Protein AF-A0A543P1J2-F1 (afdb_monomer_lite)

Structure (mmCIF, N/CA/C/O backbone):
data_AF-A0A543P1J2-F1
#
_entry.id   AF-A0A543P1J2-F1
#
loop_
_atom_site.group_PDB
_atom_site.id
_atom_site.type_symbol
_atom_site.label_atom_id
_atom_site.label_alt_id
_atom_site.label_comp_id
_atom_site.label_asym_id
_atom_site.label_entity_id
_atom_site.label_seq_id
_atom_site.pdbx_PDB_ins_code
_atom_site.Cartn_x
_atom_site.Cartn_y
_atom_site.Cartn_z
_atom_site.occupancy
_atom_site.B_iso_or_equiv
_atom_site.auth_seq_id
_atom_site.auth_comp_id
_atom_site.auth_asym_id
_atom_site.auth_atom_id
_atom_site.pdbx_PDB_model_num
ATOM 1 N N . MET A 1 1 ? 10.936 4.716 6.931 1.00 81.06 1 MET A N 1
ATOM 2 C CA . MET A 1 1 ? 10.681 5.276 8.280 1.00 81.06 1 MET A CA 1
ATOM 3 C C . MET A 1 1 ? 9.258 4.920 8.668 1.00 81.06 1 MET A C 1
ATOM 5 O O . MET A 1 1 ? 8.423 4.843 7.775 1.00 81.06 1 MET A O 1
ATOM 9 N N . THR A 1 2 ? 8.984 4.683 9.950 1.00 90.25 2 THR A N 1
ATOM 10 C CA . THR A 1 2 ? 7.638 4.372 10.457 1.00 90.25 2 THR A CA 1
ATOM 11 C C . THR A 1 2 ? 7.298 5.275 11.634 1.00 90.25 2 THR A C 1
ATOM 13 O O . THR A 1 2 ? 8.160 5.562 12.464 1.00 90.25 2 THR A O 1
ATOM 16 N N . HIS A 1 3 ? 6.042 5.688 11.717 1.00 94.81 3 HIS A N 1
ATOM 17 C CA . HIS A 1 3 ? 5.467 6.477 12.794 1.00 94.81 3 HIS A CA 1
ATOM 18 C C . HIS A 1 3 ? 4.159 5.824 13.246 1.00 94.81 3 HIS A C 1
ATOM 20 O O . HIS A 1 3 ? 3.367 5.388 12.410 1.00 94.81 3 HIS A O 1
ATOM 26 N N . ARG A 1 4 ? 3.914 5.787 14.557 1.00 94.94 4 ARG A N 1
ATOM 27 C CA . ARG A 1 4 ? 2.632 5.356 15.119 1.00 94.94 4 ARG A CA 1
ATOM 28 C C . ARG A 1 4 ? 1.947 6.530 15.800 1.00 94.94 4 ARG A C 1
ATOM 30 O O . ARG A 1 4 ? 2.526 7.153 16.681 1.00 94.94 4 ARG A O 1
ATOM 37 N N . SER A 1 5 ? 0.721 6.811 15.386 1.00 93.75 5 SER A N 1
ATOM 38 C CA . SER A 1 5 ? -0.204 7.720 16.047 1.00 93.75 5 SER A CA 1
ATOM 39 C C . SER A 1 5 ? -1.112 6.934 16.984 1.00 93.75 5 SER A C 1
ATOM 41 O O . SER A 1 5 ? -1.763 5.989 16.547 1.00 93.75 5 SER A O 1
ATOM 43 N N . ASP A 1 6 ? -1.237 7.387 18.229 1.00 93.50 6 ASP A N 1
ATOM 44 C CA . ASP A 1 6 ? -2.166 6.792 19.199 1.00 93.50 6 ASP A CA 1
ATOM 45 C C . ASP A 1 6 ? -3.649 7.017 18.838 1.00 93.50 6 ASP A C 1
ATOM 47 O O . ASP A 1 6 ? -4.524 6.370 19.403 1.00 93.50 6 ASP A O 1
ATOM 51 N N . LEU A 1 7 ? -3.946 7.930 17.903 1.00 93.81 7 LEU A N 1
ATOM 52 C CA . LEU A 1 7 ? -5.316 8.234 17.470 1.00 93.81 7 LEU A CA 1
ATOM 53 C C . LEU A 1 7 ? -5.771 7.409 16.266 1.00 93.81 7 LEU A C 1
ATOM 55 O O . LEU A 1 7 ? -6.966 7.177 16.107 1.00 93.81 7 LEU A O 1
ATOM 59 N N . TYR A 1 8 ? -4.840 7.021 15.394 1.00 93.06 8 TYR A N 1
ATOM 60 C CA . TYR A 1 8 ? -5.186 6.464 14.086 1.00 93.06 8 TYR A CA 1
ATOM 61 C C . TYR A 1 8 ? -4.538 5.110 13.819 1.00 93.06 8 TYR A C 1
ATOM 63 O O . TYR A 1 8 ? -5.205 4.240 13.274 1.00 93.06 8 TYR A O 1
ATOM 71 N N . GLY A 1 9 ? -3.279 4.905 14.211 1.00 95.75 9 GLY A N 1
ATOM 72 C CA . GLY A 1 9 ? -2.504 3.714 13.866 1.00 95.75 9 GLY A CA 1
ATOM 73 C C . GLY A 1 9 ? -1.156 4.073 13.243 1.00 95.75 9 GLY A C 1
ATOM 74 O O . GLY A 1 9 ? -0.470 4.987 13.704 1.00 95.75 9 GLY A O 1
ATOM 75 N N . TRP A 1 10 ? -0.744 3.355 12.205 1.00 96.88 10 TRP A N 1
ATOM 76 C CA . TRP A 1 10 ? 0.606 3.414 11.648 1.00 96.88 10 TRP A CA 1
ATOM 77 C C . TRP A 1 10 ? 0.664 4.160 10.320 1.00 96.88 10 TRP A C 1
ATOM 79 O O . TRP A 1 10 ? -0.209 4.028 9.469 1.00 96.88 10 TRP A O 1
ATOM 89 N N . ALA A 1 11 ? 1.754 4.891 10.122 1.00 96.50 11 ALA A N 1
ATOM 90 C CA . ALA A 1 11 ? 2.150 5.447 8.840 1.00 96.50 11 ALA A CA 1
ATOM 91 C C . ALA A 1 11 ? 3.618 5.108 8.590 1.00 96.50 11 ALA A C 1
ATOM 93 O O . ALA A 1 11 ? 4.459 5.204 9.489 1.00 96.50 11 ALA A O 1
ATOM 94 N N . GLY A 1 12 ? 3.950 4.723 7.370 1.00 96.31 12 GLY A N 1
ATOM 95 C CA . GLY A 1 12 ? 5.309 4.384 6.999 1.00 96.31 12 GLY A CA 1
ATOM 96 C C . GLY A 1 12 ? 5.587 4.681 5.543 1.00 96.31 12 GLY A C 1
ATOM 97 O O . GLY A 1 12 ? 4.695 4.682 4.702 1.00 96.31 12 GLY A O 1
ATOM 98 N N . TRP A 1 13 ? 6.857 4.920 5.251 1.00 96.00 13 TRP A N 1
ATOM 99 C CA . TRP A 1 13 ? 7.332 5.000 3.882 1.00 96.00 13 TRP A CA 1
ATOM 100 C C . TRP A 1 13 ? 8.643 4.263 3.710 1.00 96.00 13 TRP A C 1
ATOM 102 O O . TRP A 1 13 ? 9.501 4.225 4.608 1.00 96.00 13 TRP A O 1
ATOM 112 N N . ILE A 1 14 ? 8.790 3.700 2.521 1.00 95.00 14 ILE A N 1
ATOM 113 C CA . ILE A 1 14 ? 9.990 3.022 2.066 1.00 95.00 14 ILE A CA 1
ATOM 114 C C . ILE A 1 14 ? 10.434 3.732 0.795 1.00 95.00 14 ILE A C 1
ATOM 116 O O . ILE A 1 14 ? 9.666 3.846 -0.156 1.00 95.00 14 ILE A O 1
ATOM 120 N N . HIS A 1 15 ? 11.679 4.199 0.794 1.00 94.19 15 HIS A N 1
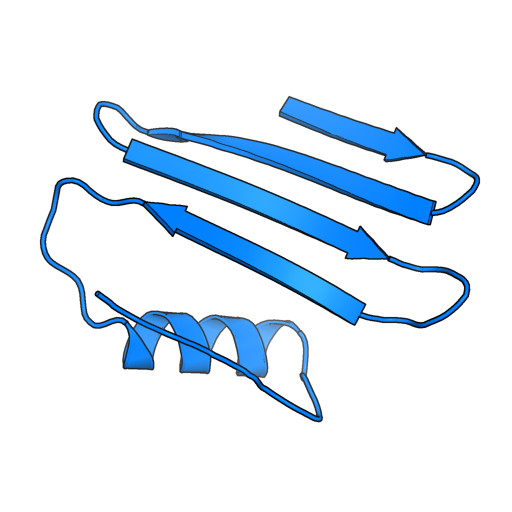ATOM 121 C CA . HIS A 1 15 ? 12.345 4.629 -0.425 1.00 94.19 15 HIS A CA 1
ATOM 122 C C . HIS A 1 15 ? 13.140 3.453 -0.984 1.00 94.19 15 HIS A C 1
ATOM 124 O O . HIS A 1 15 ? 13.931 2.828 -0.274 1.00 94.19 15 HIS A O 1
ATOM 130 N N . TRP A 1 16 ? 12.928 3.178 -2.260 1.00 93.00 16 TRP A N 1
ATOM 131 C CA . TRP A 1 16 ? 13.814 2.383 -3.097 1.00 93.00 16 TRP A CA 1
ATOM 132 C C . TRP A 1 16 ? 14.624 3.334 -3.987 1.00 93.00 16 TRP A C 1
ATOM 134 O O . TRP A 1 16 ? 14.343 4.527 -4.038 1.00 93.00 16 TRP A O 1
ATOM 144 N N . GLU A 1 17 ? 15.630 2.821 -4.696 1.00 93.31 17 GLU A N 1
ATOM 145 C CA . GLU A 1 17 ? 16.608 3.650 -5.422 1.00 93.31 17 GLU A CA 1
ATOM 146 C C . GLU A 1 17 ? 15.974 4.701 -6.350 1.00 93.31 17 GLU A C 1
ATOM 148 O O . GLU A 1 17 ? 16.399 5.852 -6.368 1.00 93.31 17 GLU A O 1
ATOM 153 N N . THR A 1 18 ? 14.923 4.326 -7.080 1.00 93.62 18 THR A N 1
ATOM 154 C CA . THR A 1 18 ? 14.178 5.221 -7.984 1.00 93.62 18 THR A CA 1
ATOM 155 C C . THR A 1 18 ? 12.673 5.197 -7.721 1.00 93.62 18 THR A C 1
ATOM 157 O O . THR A 1 18 ? 11.882 5.699 -8.508 1.00 93.62 18 THR A O 1
ATOM 160 N N . SER A 1 19 ? 12.247 4.597 -6.615 1.00 95.19 19 SER A N 1
ATOM 161 C CA . SER A 1 19 ? 10.857 4.212 -6.387 1.00 95.19 19 SER A CA 1
ATOM 162 C C . SER A 1 19 ? 10.500 4.274 -4.906 1.00 95.19 19 SER A C 1
ATOM 164 O O . SER A 1 19 ? 11.331 4.626 -4.070 1.00 95.19 19 SER A O 1
ATOM 166 N N . GLY A 1 20 ? 9.272 3.927 -4.542 1.00 95.56 20 GLY A N 1
ATOM 167 C CA . GLY A 1 20 ? 8.913 3.844 -3.136 1.00 95.56 20 GLY A CA 1
ATOM 168 C C . GLY A 1 20 ? 7.504 3.347 -2.894 1.00 95.56 20 GLY A C 1
ATOM 169 O O . GLY A 1 20 ? 6.741 3.082 -3.824 1.00 95.56 20 GLY A O 1
ATOM 170 N N . ALA A 1 21 ? 7.179 3.239 -1.614 1.00 96.38 21 ALA A N 1
ATOM 171 C CA . ALA A 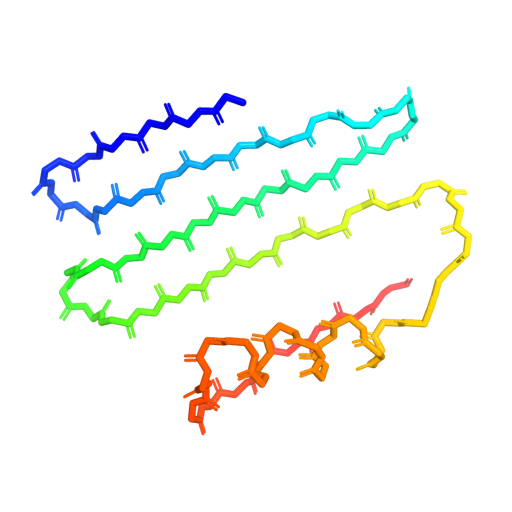1 21 ? 5.838 2.935 -1.162 1.00 96.38 21 ALA A CA 1
ATOM 172 C C . ALA A 1 21 ? 5.478 3.763 0.071 1.00 96.38 21 ALA A C 1
ATOM 174 O O . ALA A 1 21 ? 6.319 3.977 0.954 1.00 96.38 21 ALA A O 1
ATOM 175 N N . HIS A 1 22 ? 4.218 4.182 0.137 1.00 97.12 22 HIS A N 1
ATOM 176 C CA . HIS A 1 22 ? 3.593 4.735 1.334 1.00 97.12 22 HIS A CA 1
ATOM 177 C C . HIS A 1 22 ? 2.592 3.727 1.870 1.00 97.12 22 HIS A C 1
ATOM 179 O O . HIS A 1 22 ? 1.790 3.192 1.114 1.00 97.12 22 HIS A O 1
ATOM 185 N N . PHE A 1 23 ? 2.655 3.464 3.169 1.00 96.38 23 PHE A N 1
ATOM 186 C CA . PHE A 1 23 ? 1.783 2.519 3.843 1.00 96.38 23 PHE A CA 1
ATOM 187 C C . PHE A 1 23 ? 1.109 3.205 5.021 1.00 96.38 23 PHE A C 1
ATOM 189 O O . PHE A 1 23 ? 1.775 3.838 5.846 1.00 96.38 23 PHE A O 1
ATOM 196 N N . TYR A 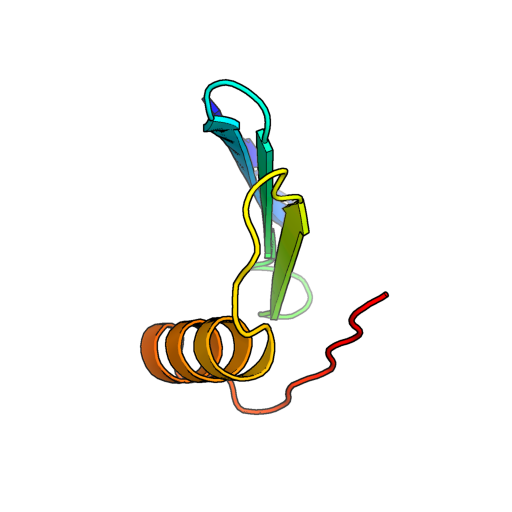1 24 ? -0.198 3.031 5.125 1.00 96.31 24 TYR A N 1
ATOM 197 C CA . TYR A 1 24 ? -0.990 3.514 6.241 1.00 96.31 24 TYR A CA 1
ATOM 198 C C . TYR A 1 24 ? -1.862 2.376 6.757 1.00 96.31 24 TYR A C 1
ATOM 200 O O . TYR A 1 24 ? -2.531 1.712 5.973 1.00 96.31 24 TYR A O 1
ATOM 208 N N . ALA A 1 25 ? -1.850 2.154 8.066 1.00 96.12 25 ALA A N 1
ATOM 209 C CA . ALA A 1 25 ? -2.706 1.182 8.731 1.00 96.12 25 ALA A CA 1
ATOM 210 C C . ALA A 1 25 ? -3.510 1.897 9.810 1.00 96.12 25 ALA A C 1
ATOM 212 O O . ALA A 1 25 ? -2.938 2.416 10.771 1.00 96.12 25 ALA A O 1
ATOM 213 N N . TRP A 1 26 ? -4.827 1.915 9.660 1.00 96.38 26 TRP A N 1
ATOM 214 C CA . TRP A 1 26 ? -5.735 2.432 10.666 1.00 96.38 26 TRP A CA 1
ATOM 215 C C . TRP A 1 26 ? -6.208 1.315 11.577 1.00 96.38 26 TRP A C 1
ATOM 217 O O . TRP A 1 26 ? -6.723 0.296 11.125 1.00 96.38 26 TRP A O 1
ATOM 227 N N . GLU A 1 27 ? -6.081 1.551 12.875 1.00 95.06 27 GLU A N 1
ATOM 228 C CA . GLU A 1 27 ? -6.655 0.705 13.920 1.00 95.06 27 GLU A CA 1
ATOM 229 C C . GLU A 1 27 ? -8.013 1.270 14.380 1.00 95.06 27 GLU A C 1
ATOM 231 O O . GLU A 1 27 ? -8.872 0.521 14.846 1.00 95.06 27 GLU A O 1
ATOM 236 N N . GLN A 1 28 ? -8.238 2.585 14.217 1.00 92.31 28 GLN A N 1
ATOM 237 C CA . GLN A 1 28 ? -9.469 3.292 14.593 1.00 92.31 28 GLN A CA 1
ATOM 238 C C . GLN A 1 28 ? -9.803 4.435 13.608 1.00 92.31 28 GLN A C 1
ATOM 240 O O . GLN A 1 28 ? -8.895 5.033 13.028 1.00 92.31 28 GLN A O 1
ATOM 245 N N . PRO A 1 29 ? -11.095 4.782 13.409 1.00 91.38 29 PRO A N 1
ATOM 246 C CA . PRO A 1 29 ? -12.294 4.112 13.936 1.00 91.38 29 PRO A CA 1
ATOM 247 C C . PRO A 1 29 ? -12.661 2.831 13.169 1.00 91.38 29 PRO A C 1
ATOM 249 O O . PRO A 1 29 ? -13.576 2.111 13.561 1.00 91.38 29 PRO A O 1
ATOM 252 N N . ARG A 1 30 ? -11.974 2.552 12.061 1.00 92.06 30 ARG A N 1
ATOM 253 C CA . ARG A 1 30 ? -12.173 1.367 11.233 1.00 92.06 30 ARG A CA 1
ATOM 254 C C . ARG A 1 30 ? -10.822 0.710 11.010 1.00 92.06 30 ARG A C 1
ATOM 256 O O . ARG A 1 30 ? -9.873 1.405 10.669 1.00 92.06 30 ARG A O 1
ATOM 263 N N . LEU A 1 31 ? -10.781 -0.612 11.146 1.00 94.31 31 LEU A N 1
ATOM 264 C CA . LEU A 1 31 ? -9.625 -1.401 10.749 1.00 94.31 31 LEU A CA 1
ATOM 265 C C . LEU A 1 31 ? -9.541 -1.416 9.220 1.00 94.31 31 LEU A C 1
ATOM 267 O O . LEU A 1 31 ? -10.418 -1.983 8.560 1.00 94.31 31 LEU A O 1
ATOM 271 N N . PHE A 1 32 ? -8.537 -0.741 8.671 1.00 95.31 32 PHE A N 1
ATOM 272 C CA . PHE A 1 32 ? -8.215 -0.789 7.248 1.00 95.31 32 PHE A CA 1
ATOM 273 C C . PHE A 1 32 ? -6.767 -0.374 7.014 1.00 95.31 32 PHE A C 1
ATOM 275 O O . PHE A 1 32 ? -6.202 0.400 7.784 1.00 95.31 32 PHE A O 1
ATOM 282 N N . ASP A 1 33 ? -6.190 -0.843 5.921 1.00 95.50 33 ASP A N 1
ATOM 283 C CA . ASP A 1 33 ? -4.902 -0.392 5.425 1.00 95.50 33 ASP A CA 1
ATOM 284 C C . ASP A 1 33 ? -5.028 0.186 4.012 1.00 95.50 33 ASP A C 1
ATOM 286 O O . ASP A 1 33 ? -5.996 -0.056 3.285 1.00 95.50 33 ASP A O 1
ATOM 290 N N . SER A 1 34 ? -4.058 1.017 3.650 1.00 96.81 34 SER A N 1
ATOM 291 C CA . SER A 1 34 ? -3.887 1.516 2.293 1.00 96.81 34 SER A CA 1
ATOM 292 C C . SER A 1 34 ? -2.408 1.586 1.958 1.00 96.81 34 SER A C 1
ATOM 294 O O . SER A 1 34 ? -1.607 2.066 2.770 1.00 96.81 34 SER A O 1
ATOM 296 N N . VAL A 1 35 ? -2.068 1.178 0.740 1.00 97.06 35 VAL A N 1
ATOM 297 C CA . VAL A 1 35 ? -0.712 1.245 0.212 1.00 97.06 35 VAL A CA 1
ATOM 298 C C . VAL A 1 35 ? -0.706 1.926 -1.151 1.00 97.06 35 VAL A C 1
ATOM 300 O O . VAL A 1 35 ? -1.456 1.547 -2.047 1.00 97.06 35 VAL A O 1
ATOM 303 N N . ASP A 1 36 ? 0.179 2.906 -1.306 1.00 96.69 36 ASP A N 1
ATOM 304 C CA . ASP A 1 36 ? 0.537 3.474 -2.601 1.00 96.69 36 ASP A CA 1
ATOM 305 C C . ASP A 1 36 ? 1.896 2.911 -3.004 1.00 96.69 36 ASP A C 1
ATOM 307 O O . ASP A 1 36 ? 2.869 3.035 -2.256 1.00 96.69 36 ASP A O 1
ATOM 311 N N . ILE A 1 37 ? 1.973 2.297 -4.184 1.00 95.88 37 ILE A N 1
ATOM 312 C CA . ILE A 1 37 ? 3.206 1.718 -4.722 1.00 95.88 37 ILE A CA 1
ATOM 313 C C . ILE A 1 37 ? 3.564 2.471 -5.997 1.00 95.88 37 ILE A C 1
ATOM 315 O O . ILE A 1 37 ? 2.809 2.467 -6.966 1.00 95.88 37 ILE A O 1
ATOM 319 N N . TYR A 1 38 ? 4.739 3.092 -6.005 1.00 93.69 38 TYR A N 1
ATOM 320 C CA . TYR A 1 38 ? 5.298 3.736 -7.185 1.00 93.69 38 TYR A CA 1
ATOM 321 C C . TYR A 1 38 ? 6.611 3.055 -7.538 1.00 93.69 38 TYR A C 1
ATOM 323 O O . TYR A 1 38 ? 7.547 3.063 -6.737 1.00 93.69 38 TYR A O 1
ATOM 331 N N . THR A 1 39 ? 6.702 2.484 -8.739 1.00 93.62 39 THR A N 1
ATOM 332 C CA . THR A 1 39 ? 7.913 1.820 -9.225 1.00 93.62 39 THR A CA 1
ATOM 333 C C . THR A 1 39 ? 8.400 2.436 -10.532 1.00 93.62 39 THR A C 1
ATOM 335 O O . THR A 1 39 ? 7.619 2.760 -11.418 1.00 93.62 39 THR A O 1
ATOM 338 N N . CYS A 1 40 ? 9.722 2.544 -10.691 1.00 93.19 40 CYS A N 1
ATOM 339 C CA . CYS A 1 40 ? 10.335 2.843 -11.990 1.00 93.19 40 CYS A CA 1
ATOM 340 C C . CYS A 1 40 ? 10.606 1.582 -12.825 1.00 93.19 40 CYS A C 1
ATOM 342 O O . CYS A 1 40 ? 10.929 1.677 -14.007 1.00 93.19 40 CYS A O 1
ATOM 344 N N . LYS A 1 41 ? 10.481 0.392 -12.225 1.00 91.69 41 LYS A N 1
ATOM 345 C CA . LYS A 1 41 ? 10.582 -0.900 -12.911 1.00 91.69 41 LYS A CA 1
ATOM 346 C C . LYS A 1 41 ? 9.185 -1.464 -13.150 1.00 91.69 41 LYS A C 1
ATOM 348 O O . LYS A 1 41 ? 8.364 -1.446 -12.235 1.00 91.69 41 LYS A O 1
ATOM 353 N N . ALA A 1 42 ? 8.954 -2.003 -14.346 1.00 93.06 42 ALA A N 1
ATOM 354 C CA . ALA A 1 42 ? 7.716 -2.702 -14.668 1.00 93.06 42 ALA A CA 1
ATOM 355 C C . ALA A 1 42 ? 7.452 -3.844 -13.673 1.00 93.06 42 ALA A C 1
ATOM 357 O O . ALA A 1 42 ? 8.362 -4.607 -13.330 1.00 93.06 42 ALA A O 1
ATOM 358 N N . PHE A 1 43 ? 6.206 -3.948 -13.232 1.00 93.31 43 PHE A N 1
ATOM 359 C CA . PHE A 1 43 ? 5.705 -5.000 -12.359 1.00 93.31 43 PHE A CA 1
ATOM 360 C C . PHE A 1 43 ? 4.243 -5.280 -12.704 1.00 93.31 43 PHE A C 1
ATOM 362 O O . PHE A 1 43 ? 3.597 -4.472 -13.370 1.00 93.31 43 PHE A O 1
ATOM 369 N N . ASP A 1 44 ? 3.746 -6.428 -12.262 1.00 96.62 44 ASP A N 1
ATOM 37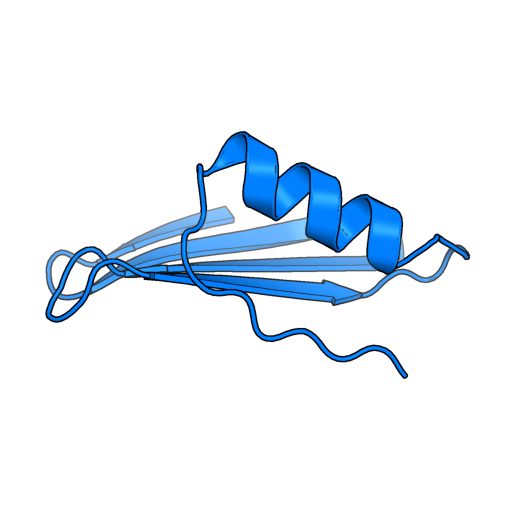0 C CA . ASP A 1 44 ? 2.337 -6.771 -12.386 1.00 96.62 44 ASP A CA 1
ATOM 371 C C . ASP A 1 44 ? 1.571 -6.224 -11.163 1.00 96.62 44 ASP A C 1
ATOM 373 O O . ASP A 1 44 ? 1.831 -6.675 -10.038 1.00 96.62 44 ASP A O 1
ATOM 377 N N . PRO A 1 45 ? 0.665 -5.243 -11.342 1.00 96.19 45 PRO A N 1
ATOM 378 C CA . PRO A 1 45 ? -0.105 -4.689 -10.236 1.00 96.19 45 PRO A CA 1
ATOM 379 C C . PRO A 1 45 ? -1.044 -5.719 -9.600 1.00 96.19 45 PRO A C 1
ATOM 381 O O . PRO A 1 45 ? -1.247 -5.662 -8.387 1.00 96.19 45 PRO A O 1
ATOM 384 N N . ASP A 1 46 ? -1.558 -6.689 -10.359 1.00 97.38 46 ASP A N 1
ATOM 385 C CA . ASP A 1 46 ? -2.485 -7.694 -9.831 1.00 97.38 46 ASP A CA 1
ATOM 386 C C . ASP A 1 46 ? -1.762 -8.662 -8.888 1.00 97.38 46 ASP A C 1
ATOM 388 O O . ASP A 1 46 ? -2.306 -9.051 -7.854 1.00 97.38 46 ASP A O 1
ATOM 392 N N . VAL A 1 47 ? -0.492 -8.976 -9.170 1.00 97.88 47 VAL A N 1
ATOM 393 C CA . VAL A 1 47 ? 0.360 -9.763 -8.260 1.00 97.88 47 VAL A CA 1
ATOM 394 C C . VAL A 1 47 ? 0.600 -9.017 -6.946 1.00 97.88 47 VAL A C 1
ATOM 396 O O . VAL A 1 47 ? 0.545 -9.624 -5.876 1.00 97.88 47 VAL A O 1
ATOM 399 N N . ALA A 1 48 ? 0.843 -7.705 -7.002 1.00 96.50 48 ALA A N 1
ATOM 400 C CA . ALA A 1 48 ? 1.036 -6.895 -5.799 1.00 96.50 48 ALA A CA 1
ATOM 401 C C . ALA A 1 48 ? -0.247 -6.801 -4.956 1.00 96.50 48 ALA A C 1
ATOM 403 O O . ALA A 1 48 ? -0.187 -6.928 -3.728 1.00 96.50 48 ALA A O 1
ATOM 404 N N . VAL A 1 49 ? -1.404 -6.625 -5.606 1.00 97.44 49 VAL A N 1
ATOM 405 C CA . VAL A 1 49 ? -2.716 -6.608 -4.944 1.00 97.44 49 VAL A CA 1
ATOM 406 C C . VAL A 1 49 ? -3.009 -7.958 -4.294 1.00 97.44 49 VAL A C 1
ATOM 408 O O . VAL A 1 49 ? -3.336 -7.987 -3.109 1.00 97.44 49 VAL A O 1
ATOM 411 N N . ALA A 1 50 ? -2.840 -9.064 -5.026 1.00 98.00 50 ALA A N 1
ATOM 412 C CA . ALA A 1 50 ? -3.090 -10.410 -4.513 1.00 98.00 50 ALA A CA 1
ATOM 413 C C . ALA A 1 50 ? -2.201 -10.732 -3.304 1.00 98.00 50 ALA A C 1
ATOM 415 O O . ALA A 1 50 ? -2.707 -11.129 -2.258 1.00 98.00 50 ALA A O 1
ATOM 416 N N . PHE A 1 51 ? -0.893 -10.471 -3.403 1.00 97.75 51 PHE A N 1
ATOM 417 C CA . PHE A 1 51 ? 0.032 -10.691 -2.290 1.00 97.75 51 PHE A CA 1
ATOM 418 C C . PHE A 1 51 ? -0.365 -9.893 -1.044 1.00 97.75 51 PHE A C 1
A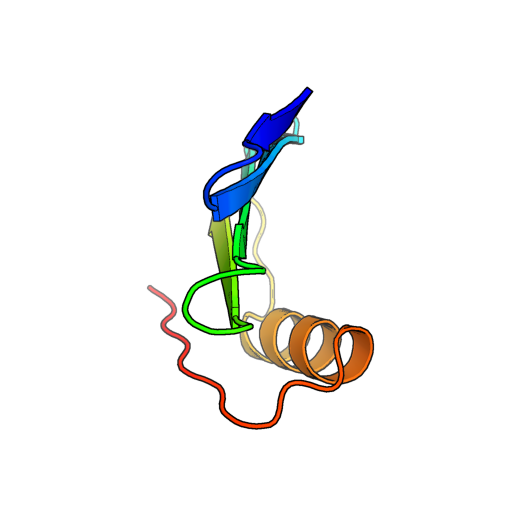TOM 420 O O . PHE A 1 51 ? -0.382 -10.433 0.060 1.00 97.75 51 PHE A O 1
ATOM 427 N N . THR A 1 52 ? -0.678 -8.607 -1.211 1.00 96.62 52 THR A N 1
ATOM 428 C CA . THR A 1 52 ? -1.014 -7.727 -0.083 1.00 96.62 52 THR A CA 1
ATOM 429 C C . THR A 1 52 ? -2.331 -8.150 0.566 1.00 96.62 52 THR A C 1
ATOM 431 O O . THR A 1 52 ? -2.421 -8.217 1.792 1.00 96.62 52 THR A O 1
ATOM 434 N N . ALA A 1 53 ? -3.330 -8.498 -0.250 1.00 96.69 53 ALA A N 1
ATOM 435 C CA . ALA A 1 53 ? -4.615 -8.989 0.225 1.00 96.69 53 ALA A CA 1
ATOM 436 C C . ALA A 1 53 ? -4.481 -10.292 1.020 1.00 96.69 53 ALA A C 1
ATOM 438 O O . ALA A 1 53 ? -5.043 -10.392 2.111 1.00 96.69 53 ALA 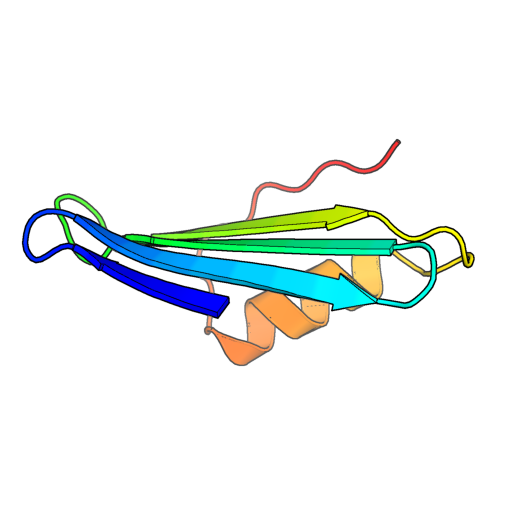A O 1
ATOM 439 N N . ASP A 1 54 ? -3.707 -11.254 0.515 1.00 98.00 54 ASP A N 1
ATOM 440 C CA . ASP A 1 54 ? -3.474 -12.531 1.191 1.00 98.00 54 ASP A CA 1
ATOM 441 C C . ASP A 1 54 ? -2.678 -12.345 2.489 1.00 98.00 54 ASP A C 1
ATOM 443 O O . ASP A 1 54 ? -3.020 -12.929 3.518 1.00 98.00 54 ASP A O 1
ATOM 447 N N . PHE A 1 55 ? -1.646 -11.494 2.472 1.00 96.94 55 PHE A N 1
ATOM 448 C CA . PHE A 1 55 ? -0.794 -11.239 3.635 1.00 96.94 55 PHE A CA 1
ATOM 449 C C . PHE A 1 55 ? -1.571 -10.638 4.815 1.00 96.94 55 PHE A C 1
ATOM 451 O O . PHE A 1 55 ? -1.364 -11.045 5.959 1.00 96.94 55 PHE A O 1
ATOM 458 N N . PHE A 1 56 ? -2.475 -9.691 4.546 1.00 95.00 56 PHE A N 1
ATOM 459 C CA . PHE A 1 56 ? -3.296 -9.043 5.575 1.00 95.00 56 PHE A CA 1
ATOM 460 C C . PHE A 1 56 ? -4.673 -9.691 5.774 1.00 95.00 56 PHE A C 1
ATOM 462 O O . PHE A 1 56 ? -5.438 -9.232 6.621 1.00 95.00 56 PHE A O 1
ATOM 469 N N . ALA A 1 57 ? -4.993 -10.754 5.026 1.00 95.81 57 ALA A N 1
ATOM 470 C CA . ALA A 1 57 ? -6.319 -11.373 4.990 1.00 95.81 57 ALA A CA 1
ATOM 471 C C . ALA A 1 57 ? -7.445 -10.341 4.744 1.00 95.81 57 ALA A C 1
ATOM 473 O O . ALA A 1 57 ? -8.465 -10.313 5.441 1.00 95.81 57 ALA A O 1
ATOM 474 N N . ALA A 1 58 ? -7.244 -9.461 3.760 1.00 95.62 58 ALA A N 1
ATOM 475 C CA . ALA A 1 58 ? -8.148 -8.356 3.465 1.00 95.62 58 ALA A CA 1
ATOM 476 C C . ALA A 1 58 ? -9.499 -8.856 2.920 1.00 95.62 58 ALA A C 1
ATOM 478 O O . ALA A 1 58 ? -9.567 -9.569 1.921 1.00 95.62 58 ALA A O 1
ATOM 479 N N . GLY A 1 59 ? -10.602 -8.440 3.552 1.00 95.12 59 GLY A N 1
ATOM 480 C CA . GLY A 1 59 ? -11.950 -8.868 3.155 1.00 95.12 59 GLY A CA 1
ATOM 481 C C . GLY A 1 59 ? -12.573 -8.066 2.005 1.00 95.12 59 GLY A C 1
ATOM 482 O O . GLY A 1 59 ? -13.452 -8.560 1.305 1.00 95.12 59 GLY A O 1
ATOM 483 N N . THR A 1 60 ? -12.176 -6.807 1.808 1.00 96.44 60 THR A N 1
ATOM 484 C CA . THR A 1 60 ? -12.667 -5.956 0.711 1.00 96.44 60 THR A CA 1
ATOM 485 C C . THR A 1 60 ? -11.506 -5.163 0.148 1.00 96.44 60 THR A C 1
ATOM 487 O O . THR A 1 60 ? -10.787 -4.514 0.901 1.00 96.44 60 THR A O 1
ATOM 490 N N . ILE A 1 61 ? -11.350 -5.206 -1.173 1.00 97.38 61 ILE A N 1
ATOM 491 C CA . ILE A 1 61 ? -10.206 -4.635 -1.879 1.00 97.38 61 ILE A CA 1
ATOM 492 C C . ILE A 1 61 ? -10.719 -3.598 -2.876 1.00 97.38 61 ILE A C 1
ATOM 494 O O . ILE A 1 61 ? -11.667 -3.852 -3.619 1.00 97.38 61 ILE A O 1
ATOM 498 N N . ALA A 1 62 ? -10.070 -2.439 -2.903 1.00 97.25 62 ALA A N 1
ATOM 499 C CA . ALA A 1 62 ? -10.212 -1.448 -3.958 1.00 97.25 62 ALA A CA 1
ATOM 500 C C . ALA A 1 62 ? -8.808 -1.082 -4.444 1.00 97.25 62 ALA A C 1
ATOM 502 O O . ALA A 1 62 ? -7.982 -0.638 -3.651 1.00 97.25 62 ALA A O 1
ATOM 503 N N . ALA A 1 63 ? -8.536 -1.287 -5.731 1.00 97.00 63 ALA A N 1
ATOM 504 C CA . ALA A 1 63 ? -7.225 -1.054 -6.325 1.00 97.00 63 ALA A CA 1
ATOM 505 C C . ALA A 1 63 ? -7.356 -0.326 -7.668 1.00 97.00 63 ALA A C 1
ATOM 507 O O . ALA A 1 63 ? -8.368 -0.451 -8.363 1.00 97.00 63 ALA A O 1
ATOM 508 N N . LYS A 1 64 ? -6.326 0.446 -8.025 1.00 96.94 64 LYS A N 1
ATOM 509 C CA . LYS A 1 64 ? -6.226 1.154 -9.302 1.00 96.94 64 LYS A CA 1
ATOM 510 C C . LYS A 1 64 ? -4.766 1.215 -9.748 1.00 96.94 64 LYS A C 1
ATOM 512 O O . LYS A 1 64 ? -3.912 1.618 -8.967 1.00 96.94 64 LYS A O 1
ATOM 517 N N . SER A 1 65 ? -4.510 0.866 -11.004 1.00 93.75 65 SER A N 1
ATOM 518 C CA . SER A 1 65 ? -3.227 1.052 -11.690 1.00 93.75 65 SER A CA 1
ATOM 519 C C . SER A 1 65 ? -3.353 2.110 -12.796 1.00 93.75 65 SER A C 1
ATOM 521 O O . SER A 1 65 ? -4.467 2.445 -13.217 1.00 93.75 65 SER A O 1
ATOM 523 N N . PHE A 1 66 ? -2.217 2.676 -13.216 1.00 87.50 66 PHE A N 1
ATOM 524 C CA . PHE A 1 66 ? -2.109 3.727 -14.235 1.00 87.50 66 PHE A CA 1
ATOM 525 C C . PHE A 1 66 ? -1.016 3.393 -15.246 1.00 87.50 66 PHE A C 1
ATOM 527 O O . PHE A 1 66 ? -0.016 2.766 -14.827 1.00 87.50 66 PHE A O 1
#

Radius of gyration: 12.82 Å; chains: 1; bounding box: 29×21×34 Å

Secondary structure (DSSP, 8-state):
-EEEETTTEEEEEEE-SS-EEEEEEE-SSS-EEEEEEE-SS---HHHHHHHHHHHHT-SS------

Foldseek 3Di:
DKDADPAFGIWDKDDDPPWIKIKDAGPPPDGDIDMDTTDPDDDDVVVVQVVVCVVVVPPDDDDDDD

Sequence (66 aa):
MTHRSDLYGWAGWIHWETSGAHFYAWEQPRLFDSVDIYTCKAFDPDVAVAFTADFFAAGTIAAKSF

Organism: NCBI:txid1564162

pLDDT: mean 95.0, std 2.65, range [81.06, 98.0]